Protein AF-A0A6A0HDA2-F1 (afdb_monomer)

Mean predicted align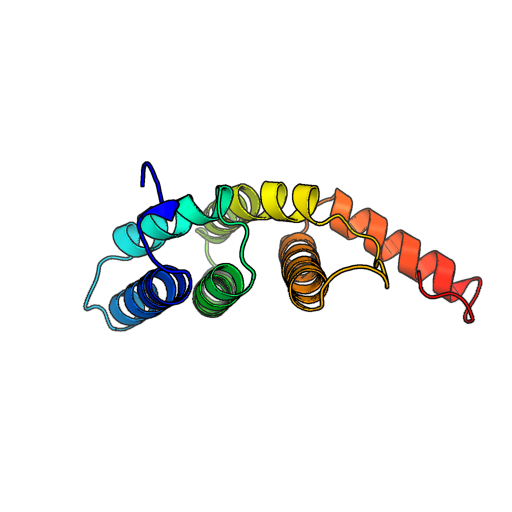ed error: 4.28 Å

Structure (mmCIF, N/CA/C/O backbone):
data_AF-A0A6A0HDA2-F1
#
_entry.id   AF-A0A6A0HDA2-F1
#
loop_
_atom_site.group_PDB
_atom_site.id
_atom_site.type_symbol
_atom_site.label_atom_id
_atom_site.label_alt_id
_atom_site.label_comp_id
_atom_site.label_asym_id
_atom_site.label_entity_id
_atom_site.label_seq_id
_atom_site.pdbx_PDB_ins_code
_atom_site.Cartn_x
_atom_site.Cartn_y
_atom_site.Cartn_z
_atom_site.occupancy
_atom_site.B_iso_or_equiv
_atom_site.auth_seq_id
_atom_site.auth_comp_id
_atom_site.auth_asym_id
_atom_site.auth_atom_id
_atom_site.pdbx_PDB_model_num
ATOM 1 N N . MET A 1 1 ? -15.324 8.078 3.791 1.00 52.31 1 MET A N 1
ATOM 2 C CA . MET A 1 1 ? -15.057 9.407 4.385 1.00 52.31 1 MET A CA 1
ATOM 3 C C . MET A 1 1 ? -15.063 10.420 3.255 1.00 52.31 1 MET A C 1
ATOM 5 O O . MET A 1 1 ? -14.151 10.387 2.439 1.00 52.31 1 MET A O 1
ATOM 9 N N . ASP A 1 2 ? -16.089 11.266 3.175 1.00 51.81 2 ASP A N 1
ATOM 10 C CA . ASP A 1 2 ? -16.144 12.335 2.174 1.00 51.81 2 ASP A CA 1
ATOM 11 C C . ASP A 1 2 ? -15.241 13.488 2.631 1.00 51.81 2 ASP A C 1
ATOM 13 O O . ASP A 1 2 ? -15.562 14.199 3.580 1.00 51.81 2 ASP A O 1
ATOM 17 N N . ASN A 1 3 ? -14.106 13.642 1.943 1.00 57.06 3 ASN A N 1
ATOM 18 C CA . ASN A 1 3 ? -13.069 14.670 2.104 1.00 57.06 3 ASN A CA 1
ATOM 19 C C . ASN A 1 3 ? -11.933 14.386 3.117 1.00 57.06 3 ASN A C 1
ATOM 21 O O . ASN A 1 3 ? -11.823 15.009 4.175 1.00 57.06 3 ASN A O 1
ATOM 25 N N . SER A 1 4 ? -11.010 13.492 2.745 1.00 59.09 4 SER A N 1
ATOM 26 C CA . SER A 1 4 ? -9.778 13.210 3.501 1.00 59.09 4 SER A CA 1
ATOM 27 C C . SER A 1 4 ? -8.779 14.380 3.530 1.00 59.09 4 SER A C 1
ATOM 29 O O . SER A 1 4 ? -7.895 14.397 4.385 1.00 59.09 4 SER A O 1
ATOM 31 N N . SER A 1 5 ? -8.918 15.399 2.669 1.00 62.47 5 SER A N 1
ATOM 32 C CA . SER A 1 5 ? -7.974 16.527 2.615 1.00 62.47 5 SER A CA 1
ATOM 33 C C . SER A 1 5 ? -8.098 17.505 3.791 1.00 62.47 5 SER A C 1
ATOM 35 O O . SER A 1 5 ? -7.294 18.427 3.900 1.00 62.47 5 SER A O 1
ATOM 37 N N . VAL A 1 6 ? -9.096 17.329 4.665 1.00 76.56 6 VAL A N 1
ATOM 38 C CA . VAL A 1 6 ? -9.249 18.106 5.910 1.00 76.56 6 VAL A CA 1
ATOM 39 C C . VAL A 1 6 ? -8.220 17.676 6.964 1.00 76.56 6 VAL A C 1
ATOM 41 O O . VAL A 1 6 ? -7.829 18.471 7.816 1.00 76.56 6 VAL A O 1
ATOM 44 N N . LEU A 1 7 ? -7.757 16.425 6.901 1.00 83.50 7 LEU A N 1
ATOM 45 C CA . LEU A 1 7 ? -6.780 15.870 7.832 1.00 83.50 7 LEU A CA 1
ATOM 46 C C . LEU A 1 7 ? -5.363 15.993 7.275 1.00 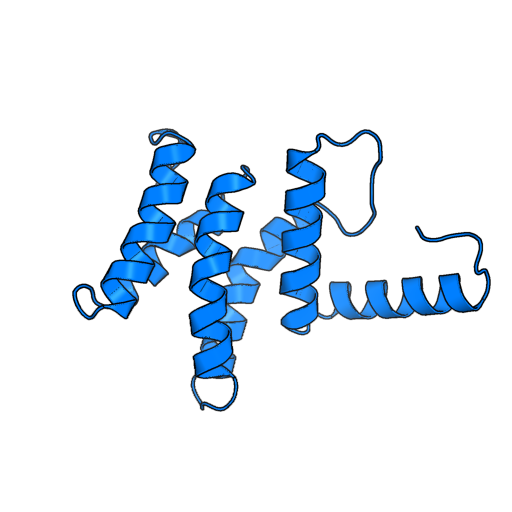83.50 7 LEU A C 1
ATOM 48 O O . LEU A 1 7 ? -5.129 15.782 6.084 1.00 83.50 7 LEU A O 1
ATOM 52 N N . SER A 1 8 ? -4.399 16.277 8.154 1.00 92.31 8 SER A N 1
ATOM 53 C CA . SER A 1 8 ? -2.981 16.280 7.781 1.00 92.31 8 SER A CA 1
ATOM 54 C C . SER A 1 8 ? -2.517 14.884 7.347 1.00 92.31 8 SER A C 1
ATOM 56 O O . SER A 1 8 ? -3.064 13.880 7.801 1.00 92.31 8 SER A O 1
ATOM 58 N N . LEU A 1 9 ? -1.472 14.812 6.514 1.00 92.25 9 LEU A N 1
ATOM 59 C CA . LEU A 1 9 ? -0.842 13.548 6.101 1.00 92.25 9 LEU A CA 1
ATOM 60 C C . LEU A 1 9 ? -0.510 12.654 7.305 1.00 92.25 9 LEU A C 1
ATOM 62 O O . LEU A 1 9 ? -0.819 11.466 7.293 1.00 92.25 9 LEU A O 1
ATOM 66 N N . VAL A 1 10 ? 0.069 13.235 8.362 1.00 94.00 10 VAL A N 1
ATOM 67 C CA . VAL A 1 10 ? 0.449 12.499 9.578 1.00 94.00 10 VAL A CA 1
ATOM 68 C C . VAL A 1 10 ? -0.785 11.965 10.297 1.00 94.00 10 VAL A C 1
ATOM 70 O O . VAL A 1 10 ? -0.810 10.801 10.679 1.00 94.00 10 VAL A O 1
ATOM 73 N N . SER A 1 11 ? -1.836 12.778 10.420 1.00 94.81 11 SER A N 1
ATOM 74 C CA . SER A 1 11 ? -3.085 12.357 11.063 1.00 94.81 11 SER A CA 1
ATOM 75 C C . SER A 1 11 ? -3.768 11.222 10.302 1.00 94.81 11 SER A C 1
ATOM 77 O O . SER A 1 11 ? -4.290 10.307 10.924 1.00 94.81 11 SER A O 1
ATOM 79 N N . ARG A 1 12 ? -3.752 11.243 8.963 1.00 95.00 12 ARG A N 1
ATOM 80 C CA . ARG A 1 12 ? -4.321 10.156 8.150 1.00 95.00 12 ARG A CA 1
ATOM 81 C C . ARG A 1 12 ? -3.548 8.849 8.304 1.00 95.00 12 ARG A C 1
ATOM 83 O O . ARG A 1 12 ? -4.168 7.793 8.398 1.00 95.00 12 ARG A O 1
ATOM 90 N N . ALA A 1 13 ? -2.219 8.931 8.360 1.00 95.62 13 ALA A N 1
ATOM 91 C CA . ALA A 1 13 ? -1.366 7.775 8.610 1.00 95.62 13 ALA A CA 1
ATOM 92 C C . ALA A 1 13 ? -1.602 7.190 10.011 1.00 95.62 13 ALA A C 1
ATOM 94 O O . ALA A 1 13 ? -1.851 5.997 10.122 1.00 95.62 13 ALA A O 1
ATOM 95 N N . GLN A 1 14 ? -1.618 8.033 11.050 1.00 95.75 14 GLN A N 1
ATOM 96 C CA . GLN A 1 14 ? -1.889 7.613 12.430 1.00 95.75 14 GLN A CA 1
ATOM 97 C C . GLN A 1 14 ? -3.278 6.995 12.585 1.00 95.75 14 GLN A C 1
ATOM 99 O O . GLN A 1 14 ? -3.411 5.942 13.185 1.00 95.75 14 GLN A O 1
ATOM 104 N N . LEU A 1 15 ? -4.315 7.593 11.988 1.00 95.56 15 LEU A N 1
ATOM 105 C CA . LEU A 1 15 ? -5.665 7.028 12.048 1.00 95.56 15 LEU A CA 1
ATOM 106 C C . LEU A 1 15 ? -5.745 5.641 11.403 1.00 95.56 15 LEU A C 1
ATOM 108 O O . LEU A 1 15 ? -6.439 4.769 11.923 1.00 95.56 15 LEU A O 1
ATOM 112 N N . ALA A 1 16 ? -5.062 5.429 10.274 1.00 94.62 16 ALA A N 1
ATOM 113 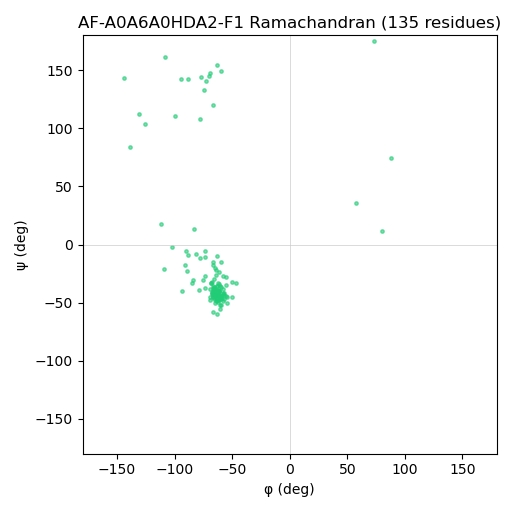C CA . ALA A 1 16 ? -4.998 4.110 9.656 1.00 94.62 16 ALA A CA 1
ATOM 114 C C . ALA A 1 16 ? -4.243 3.115 10.552 1.00 94.62 16 ALA A C 1
ATOM 116 O O . ALA A 1 16 ? -4.745 2.022 10.781 1.00 94.62 16 ALA A O 1
ATOM 117 N N . ASP A 1 17 ? -3.087 3.507 11.085 1.00 96.06 17 ASP A N 1
ATOM 118 C CA . ASP A 1 17 ? -2.238 2.669 11.938 1.00 96.06 17 ASP A CA 1
ATOM 119 C C . ASP A 1 17 ? -2.943 2.269 13.247 1.00 96.06 17 ASP A C 1
ATOM 121 O O . ASP A 1 17 ? -3.237 1.093 13.471 1.00 96.06 17 ASP A O 1
ATOM 125 N N . ASP A 1 18 ? -3.340 3.264 14.046 1.00 97.00 18 ASP A N 1
ATOM 126 C CA . ASP A 1 18 ? -3.936 3.075 15.369 1.00 97.00 18 ASP A CA 1
ATOM 127 C C . ASP A 1 18 ? -5.253 2.293 15.292 1.00 97.00 18 ASP A C 1
ATOM 129 O O . ASP A 1 18 ? -5.528 1.450 16.144 1.00 97.00 18 ASP A O 1
ATOM 133 N N . SER A 1 19 ? -6.091 2.540 14.276 1.00 97.56 19 SER A N 1
ATOM 134 C CA . SER A 1 19 ? -7.377 1.835 14.166 1.00 97.56 19 SER A CA 1
ATOM 135 C C . SER A 1 19 ? -7.201 0.336 13.909 1.00 97.56 19 SER A C 1
ATOM 137 O O . SER A 1 19 ? -7.947 -0.470 14.471 1.00 97.56 19 SER A O 1
ATOM 139 N N . PHE A 1 20 ? -6.208 -0.065 13.108 1.00 97.44 20 PHE A N 1
ATOM 140 C CA . PHE A 1 20 ? -5.905 -1.481 12.902 1.00 97.44 20 PHE A CA 1
ATOM 141 C C . PHE A 1 20 ? -5.230 -2.116 14.117 1.00 97.44 20 PHE A C 1
ATOM 143 O O . PHE A 1 20 ? -5.532 -3.271 14.428 1.00 97.44 20 PHE A O 1
ATOM 150 N N . ASP A 1 21 ? -4.356 -1.389 14.810 1.00 97.00 21 ASP A N 1
ATOM 151 C CA . ASP A 1 21 ? -3.708 -1.885 16.024 1.00 97.00 21 ASP A CA 1
ATOM 152 C C . ASP A 1 21 ? -4.704 -2.062 17.177 1.00 97.00 21 ASP A C 1
ATOM 154 O O . ASP A 1 21 ? -4.693 -3.102 17.841 1.00 97.00 21 ASP A O 1
ATOM 158 N N . LEU A 1 22 ? -5.637 -1.122 17.364 1.00 98.06 22 LEU A N 1
ATOM 159 C CA . LEU A 1 22 ? -6.735 -1.257 18.326 1.00 98.06 22 LEU A CA 1
ATOM 160 C C . LEU A 1 22 ? -7.635 -2.449 17.988 1.00 98.06 22 LEU A C 1
ATOM 162 O O . LEU A 1 22 ? -8.002 -3.214 18.882 1.00 98.06 22 LEU A O 1
ATOM 166 N N . ALA A 1 23 ? -7.941 -2.663 16.705 1.00 97.81 23 ALA A N 1
ATOM 167 C CA . ALA A 1 23 ? -8.718 -3.829 16.299 1.00 97.81 23 ALA A CA 1
ATOM 168 C C . ALA A 1 23 ? -7.969 -5.144 16.539 1.00 97.81 23 ALA A C 1
ATOM 170 O O . ALA A 1 23 ? -8.550 -6.119 17.015 1.00 97.81 23 ALA A O 1
ATOM 171 N N . ARG A 1 24 ? -6.651 -5.166 16.301 1.00 95.88 24 ARG A N 1
ATOM 172 C CA . ARG A 1 24 ? -5.800 -6.319 16.626 1.00 95.88 24 ARG A CA 1
ATOM 173 C C . ARG A 1 24 ? -5.759 -6.593 18.133 1.00 95.88 24 ARG A C 1
ATOM 175 O O . ARG A 1 24 ? -5.703 -7.755 18.530 1.00 95.88 24 ARG A O 1
ATOM 182 N N . ALA A 1 25 ? -5.795 -5.549 18.959 1.00 97.12 25 ALA A N 1
ATOM 183 C CA . ALA A 1 25 ? -5.852 -5.661 20.415 1.00 97.12 25 ALA A CA 1
ATOM 184 C C . ALA A 1 25 ? -7.230 -6.109 20.947 1.00 97.12 25 ALA A C 1
ATOM 186 O O . ALA A 1 25 ? -7.334 -6.463 22.119 1.00 97.12 25 ALA A O 1
ATOM 187 N N . GLY A 1 26 ? -8.269 -6.134 20.104 1.00 97.06 26 GLY A N 1
ATOM 188 C CA . GLY A 1 26 ? -9.644 -6.440 2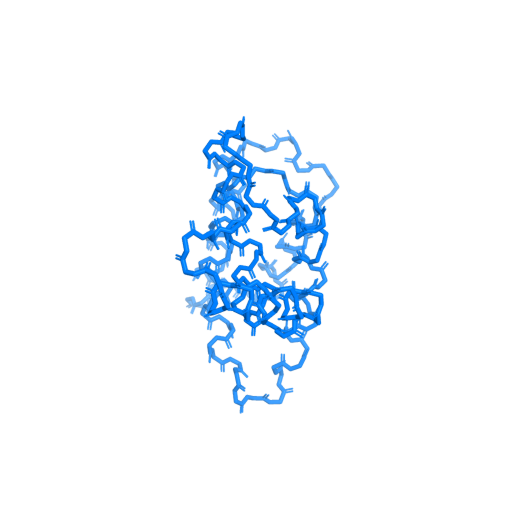0.510 1.00 97.06 26 GLY 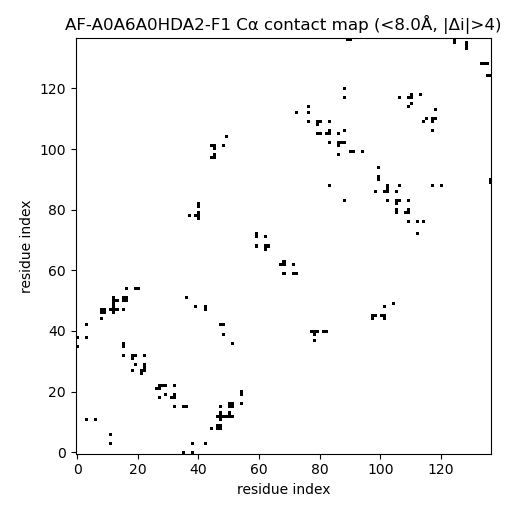A CA 1
ATOM 189 C C . GLY A 1 26 ? -10.383 -5.259 21.147 1.00 97.06 26 GLY A C 1
ATOM 190 O O . GLY A 1 26 ? -1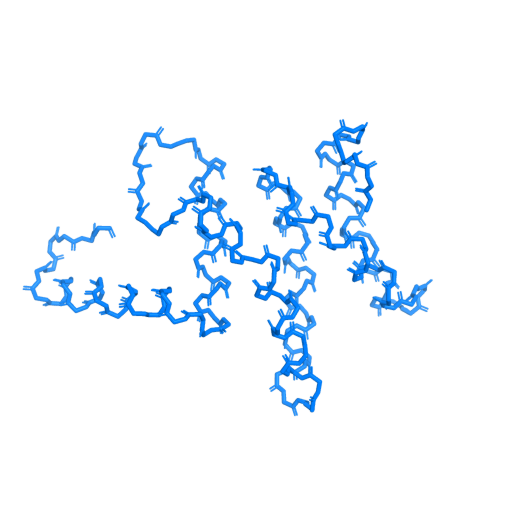1.459 -5.447 21.705 1.00 97.06 26 GLY A O 1
ATOM 191 N N . GLU A 1 27 ? -9.819 -4.053 21.053 1.00 98.31 27 GLU A N 1
ATOM 192 C CA . GLU A 1 27 ? -10.400 -2.805 21.570 1.00 98.31 27 GLU A CA 1
ATOM 193 C C . GLU A 1 27 ? -11.316 -2.119 20.540 1.00 98.31 27 GLU A C 1
ATOM 195 O O . GLU A 1 27 ? -12.003 -1.144 20.850 1.00 98.31 27 GLU A O 1
ATOM 200 N N . LEU A 1 28 ? -11.318 -2.612 19.297 1.00 97.56 28 LEU A N 1
ATOM 201 C CA . LEU A 1 28 ? -12.128 -2.109 18.195 1.00 97.56 28 LEU A CA 1
ATOM 202 C C . LEU A 1 28 ? -12.595 -3.268 17.305 1.00 97.56 28 LEU A C 1
ATOM 204 O O . LEU A 1 28 ? -11.843 -4.210 17.058 1.00 97.56 28 LEU A O 1
ATOM 208 N N . ASP A 1 29 ? -13.815 -3.193 16.782 1.00 97.88 29 ASP A N 1
ATOM 209 C CA . ASP A 1 29 ? -14.275 -4.158 15.784 1.00 97.88 29 ASP A CA 1
ATOM 210 C C . ASP A 1 29 ? -13.593 -3.898 14.431 1.00 97.88 29 ASP A C 1
ATOM 212 O O . ASP A 1 29 ? -13.378 -2.753 14.031 1.00 97.88 29 ASP A O 1
ATOM 216 N N . TYR A 1 30 ? -13.229 -4.967 13.711 1.00 95.75 30 TYR A N 1
ATOM 217 C CA . TYR A 1 30 ? -12.474 -4.875 12.450 1.00 95.75 30 TYR A CA 1
ATOM 218 C C . TYR A 1 30 ? -13.247 -4.219 11.297 1.00 95.75 30 TYR A C 1
ATOM 220 O O . TYR A 1 30 ? -12.627 -3.786 10.325 1.00 95.75 30 TYR A O 1
ATOM 228 N N . ASP A 1 31 ? -14.572 -4.124 11.378 1.00 96.31 31 ASP A N 1
ATOM 229 C CA . ASP A 1 31 ? -15.381 -3.395 10.400 1.00 96.31 31 ASP A CA 1
ATOM 230 C C . ASP A 1 31 ? -15.023 -1.900 10.363 1.00 96.31 31 ASP A C 1
ATOM 232 O O . ASP A 1 31 ? -14.998 -1.311 9.283 1.00 96.31 31 ASP A O 1
ATOM 236 N N . ILE A 1 32 ? -14.637 -1.313 11.499 1.00 97.12 32 ILE A N 1
ATOM 237 C CA . ILE A 1 32 ? -14.252 0.097 11.612 1.00 97.12 32 ILE A CA 1
ATOM 238 C C . ILE A 1 32 ? -12.949 0.420 10.852 1.00 97.12 32 ILE A C 1
ATOM 240 O O . ILE A 1 32 ? -12.999 1.267 9.956 1.00 97.12 32 ILE A O 1
ATOM 244 N N . PRO A 1 33 ? -11.781 -0.205 11.117 1.00 96.69 33 PRO A N 1
ATOM 245 C CA . PRO A 1 33 ? -10.559 0.086 10.365 1.00 96.69 33 PRO A CA 1
ATOM 246 C C . PRO A 1 33 ? -10.652 -0.342 8.892 1.00 96.69 33 PRO A C 1
ATOM 248 O O . PRO A 1 33 ? -10.066 0.307 8.021 1.00 96.69 33 PRO A O 1
ATOM 251 N N . LEU A 1 34 ? -11.435 -1.378 8.564 1.00 95.69 34 LEU A N 1
ATOM 252 C CA . LEU A 1 34 ? -11.728 -1.725 7.168 1.00 95.69 34 LEU A CA 1
ATOM 253 C C . LEU A 1 34 ? -12.555 -0.626 6.482 1.00 95.69 34 LEU A C 1
ATOM 255 O O . LEU A 1 34 ? -12.242 -0.225 5.364 1.00 95.69 34 LEU A O 1
ATOM 259 N N . GLN A 1 35 ? -13.552 -0.057 7.160 1.00 95.25 35 GLN A N 1
ATOM 260 C CA . GLN A 1 35 ? -14.302 1.081 6.636 1.00 95.25 35 GLN A CA 1
ATOM 261 C C . GLN A 1 35 ? -13.429 2.336 6.513 1.00 95.25 35 GLN A C 1
ATOM 263 O O . GLN A 1 35 ? -13.551 3.062 5.526 1.00 95.25 35 GLN A O 1
ATOM 268 N N . ILE A 1 36 ? -12.537 2.600 7.472 1.00 94.19 36 ILE A N 1
ATOM 269 C CA . ILE A 1 36 ? -11.582 3.711 7.391 1.00 94.19 36 ILE A CA 1
ATOM 270 C C . ILE A 1 36 ? -10.686 3.513 6.168 1.00 94.19 36 ILE A C 1
ATOM 272 O O . ILE A 1 36 ? -10.683 4.367 5.289 1.00 94.19 36 ILE A O 1
ATOM 276 N N . SER A 1 37 ? -10.004 2.373 6.044 1.00 95.25 37 SER A N 1
ATOM 277 C CA . SER A 1 37 ? -9.056 2.117 4.947 1.00 95.25 37 SER A CA 1
ATOM 278 C C . SER A 1 37 ? -9.661 2.184 3.539 1.00 95.25 37 SER A C 1
ATOM 280 O O . SER A 1 37 ? -8.914 2.390 2.587 1.00 95.25 37 SER A O 1
ATOM 282 N N . SER A 1 38 ? -10.989 2.151 3.383 1.00 93.00 38 SER A N 1
ATOM 283 C CA . SER A 1 38 ? -11.641 2.438 2.095 1.00 93.00 38 SER A CA 1
ATOM 284 C C . SER A 1 38 ? -11.270 3.806 1.498 1.00 93.00 38 SER A C 1
ATOM 286 O O . SER A 1 38 ? -11.247 3.944 0.278 1.00 93.00 38 SER A O 1
ATOM 288 N N . TYR A 1 39 ? -10.915 4.815 2.314 1.00 92.69 39 TYR A N 1
ATOM 289 C CA . TYR A 1 39 ? -10.506 6.130 1.790 1.00 92.69 39 TYR A CA 1
ATOM 290 C C . TYR A 1 39 ? -9.209 6.066 0.970 1.00 92.69 39 TYR A C 1
ATOM 292 O O . TYR A 1 39 ? -8.952 6.979 0.182 1.00 92.69 39 TYR A O 1
ATOM 300 N N . LEU A 1 40 ? -8.396 5.017 1.154 1.00 95.12 40 LEU A N 1
ATOM 301 C CA . LEU A 1 40 ? -7.109 4.864 0.479 1.00 95.12 40 LEU A CA 1
ATOM 302 C C . LEU A 1 40 ? -7.253 4.874 -1.042 1.00 95.12 40 LEU A C 1
ATOM 304 O O . LEU A 1 40 ? -6.352 5.357 -1.714 1.00 95.12 40 LEU A O 1
ATOM 308 N N . GLU A 1 41 ? -8.404 4.466 -1.586 1.00 93.31 41 GLU A N 1
ATOM 309 C CA . GLU A 1 41 ? -8.708 4.577 -3.019 1.00 93.31 41 GLU A CA 1
ATOM 310 C C . GLU A 1 41 ? -8.453 5.996 -3.578 1.00 93.31 41 GLU A C 1
ATOM 312 O O . GLU A 1 41 ? -8.026 6.155 -4.723 1.00 93.31 41 GLU A O 1
ATOM 317 N N . ALA A 1 42 ? -8.645 7.031 -2.753 1.00 91.56 42 ALA A N 1
ATOM 318 C CA . ALA A 1 42 ? -8.396 8.429 -3.096 1.00 91.56 42 ALA A CA 1
ATOM 319 C C . ALA A 1 42 ? -7.081 9.001 -2.519 1.00 91.56 42 ALA A C 1
ATOM 321 O O . ALA A 1 42 ? -6.764 10.166 -2.771 1.00 91.56 42 ALA A O 1
ATOM 322 N N . GLU A 1 43 ? -6.311 8.234 -1.741 1.00 94.44 43 GLU A N 1
ATOM 323 C CA . GLU A 1 43 ? -5.070 8.698 -1.114 1.00 94.44 43 GLU A CA 1
ATOM 324 C C . GLU A 1 43 ? -3.929 8.805 -2.131 1.00 94.44 43 GLU A C 1
ATOM 326 O O . GLU A 1 43 ? -3.651 7.891 -2.913 1.00 94.44 43 GLU A O 1
ATOM 331 N N . LYS A 1 44 ? -3.225 9.937 -2.097 1.00 92.69 44 LYS A N 1
ATOM 332 C CA . LYS A 1 44 ? -2.155 10.262 -3.047 1.00 92.69 44 LYS A CA 1
ATOM 333 C C . LYS A 1 44 ? -0.769 10.215 -2.424 1.00 92.69 44 LYS A C 1
ATOM 335 O O . LYS A 1 44 ? 0.204 10.023 -3.158 1.00 92.69 44 LYS A O 1
ATOM 340 N N . GLU A 1 45 ? -0.689 10.329 -1.104 1.00 95.56 45 GLU A N 1
ATOM 341 C CA . GLU A 1 45 ? 0.559 10.412 -0.360 1.00 95.56 45 GLU A CA 1
ATOM 342 C C . GLU A 1 45 ? 1.094 9.031 0.018 1.00 95.56 45 GLU A C 1
ATOM 344 O O . GLU A 1 45 ? 0.350 8.124 0.381 1.00 95.56 45 GLU A O 1
ATOM 349 N N . PHE A 1 46 ? 2.415 8.874 -0.024 1.00 96.62 46 PHE A N 1
ATOM 350 C CA . PHE A 1 46 ? 3.083 7.611 0.297 1.00 96.62 46 PHE A CA 1
ATOM 351 C C . PHE A 1 46 ? 2.891 7.178 1.760 1.00 96.62 46 PHE A C 1
ATOM 353 O O . PHE A 1 46 ? 2.674 6.000 2.037 1.00 96.62 46 PHE A O 1
ATOM 360 N N . VAL A 1 47 ? 2.974 8.118 2.706 1.00 96.75 47 VAL A N 1
ATOM 361 C CA . VAL A 1 47 ? 3.035 7.799 4.143 1.00 96.75 47 VAL A CA 1
ATOM 362 C C . VAL A 1 47 ? 1.760 7.107 4.653 1.00 96.75 47 VAL A C 1
ATOM 364 O O . VAL A 1 47 ? 1.896 6.069 5.302 1.00 96.75 47 VAL A O 1
ATOM 367 N N . PRO A 1 48 ? 0.532 7.578 4.347 1.00 96.38 48 PRO A N 1
ATOM 368 C CA . PRO A 1 48 ? -0.679 6.886 4.789 1.00 96.38 48 PRO A CA 1
ATOM 369 C C . PRO A 1 48 ? -0.857 5.514 4.124 1.00 96.38 48 PRO A C 1
ATOM 371 O O . PRO A 1 48 ? -1.271 4.569 4.792 1.00 96.38 48 PRO A O 1
ATOM 374 N N . TRP A 1 49 ? -0.465 5.371 2.851 1.00 97.62 49 TRP A N 1
ATOM 375 C CA . TRP A 1 49 ? -0.415 4.068 2.179 1.00 97.62 49 TRP A CA 1
ATOM 376 C C . TRP A 1 49 ? 0.523 3.094 2.891 1.00 97.62 49 TRP A C 1
ATOM 378 O O . TRP A 1 49 ? 0.138 1.959 3.162 1.00 97.62 49 TRP A O 1
ATOM 388 N N . SER A 1 50 ? 1.732 3.541 3.236 1.00 97.12 50 SER A N 1
ATOM 389 C CA . SER A 1 50 ? 2.707 2.718 3.953 1.00 97.12 50 SER A CA 1
ATOM 390 C C . SER A 1 50 ? 2.176 2.249 5.312 1.00 97.12 50 SER A C 1
ATOM 392 O O . SER A 1 50 ? 2.331 1.073 5.633 1.00 97.12 50 SER A O 1
ATOM 394 N N . ALA A 1 51 ? 1.547 3.138 6.089 1.00 96.12 51 ALA A N 1
ATOM 395 C CA . ALA A 1 51 ? 1.004 2.826 7.416 1.00 96.12 51 ALA A CA 1
ATOM 396 C C . ALA A 1 51 ? -0.212 1.882 7.364 1.00 96.12 51 ALA A C 1
ATOM 398 O O . ALA A 1 51 ? -0.370 0.982 8.189 1.00 96.12 51 ALA A O 1
ATOM 399 N N . ALA A 1 52 ? -1.082 2.049 6.367 1.00 96.06 52 ALA A N 1
ATOM 400 C CA . ALA A 1 52 ? -2.208 1.143 6.193 1.00 96.06 52 ALA A CA 1
ATOM 401 C C . ALA A 1 52 ? -1.750 -0.249 5.736 1.00 96.06 52 ALA A C 1
ATOM 403 O O . ALA A 1 52 ? -2.195 -1.263 6.274 1.00 96.06 52 ALA A O 1
ATOM 404 N N . LEU A 1 53 ? -0.844 -0.314 4.755 1.00 96.75 53 LEU A N 1
ATOM 405 C CA . LEU A 1 53 ? -0.388 -1.582 4.190 1.00 96.75 53 LEU A CA 1
ATOM 406 C C . LEU A 1 53 ? 0.444 -2.401 5.185 1.00 96.75 53 LEU A C 1
ATOM 408 O O . LEU A 1 53 ? 0.310 -3.623 5.198 1.00 96.75 53 LEU A O 1
ATOM 412 N N . SER A 1 54 ? 1.229 -1.777 6.073 1.00 94.81 54 SER A N 1
ATOM 413 C CA . SER A 1 54 ? 1.916 -2.511 7.150 1.00 94.81 54 SER A CA 1
ATOM 414 C C . SER A 1 54 ? 0.937 -3.276 8.044 1.00 94.81 54 SER A C 1
ATOM 416 O O . SER A 1 54 ? 1.199 -4.421 8.409 1.00 94.81 54 SER A O 1
ATOM 418 N N . ASN A 1 55 ? -0.223 -2.689 8.338 1.00 93.81 55 ASN A N 1
ATOM 419 C CA . ASN A 1 55 ? -1.259 -3.337 9.135 1.00 93.81 55 ASN A CA 1
ATOM 420 C C . ASN A 1 55 ? -2.084 -4.356 8.351 1.00 93.81 55 ASN A C 1
ATOM 422 O O . ASN A 1 55 ? -2.390 -5.435 8.866 1.00 93.81 55 ASN A O 1
ATOM 426 N N . LEU A 1 56 ? -2.400 -4.060 7.092 1.00 95.50 56 LEU A N 1
ATOM 427 C CA . LEU A 1 56 ? -3.092 -4.994 6.207 1.00 95.50 56 LEU A CA 1
ATOM 428 C C . LEU A 1 56 ? -2.247 -6.243 5.916 1.00 95.50 56 LEU A C 1
ATOM 430 O O . LEU A 1 56 ? -2.820 -7.306 5.688 1.00 95.50 56 LEU A O 1
ATOM 434 N N . ALA A 1 57 ? -0.912 -6.163 5.992 1.00 95.62 57 ALA A N 1
ATOM 435 C CA . ALA A 1 57 ? -0.027 -7.323 5.836 1.00 95.62 57 ALA A CA 1
ATOM 436 C C . ALA A 1 57 ? -0.283 -8.395 6.902 1.00 95.62 57 ALA A C 1
ATOM 438 O O . ALA A 1 57 ? -0.234 -9.589 6.611 1.00 95.62 57 ALA A O 1
ATOM 439 N N . TYR A 1 58 ? -0.619 -7.980 8.127 1.00 94.38 58 TYR A N 1
ATOM 440 C CA . TYR A 1 58 ? -1.025 -8.909 9.178 1.00 94.38 58 TYR A CA 1
ATOM 441 C C . TYR A 1 58 ? -2.313 -9.648 8.795 1.00 94.38 58 TYR A C 1
ATOM 443 O O . TYR A 1 58 ? -2.375 -10.872 8.902 1.00 94.38 58 TYR A O 1
ATOM 451 N N . LEU A 1 59 ? -3.325 -8.922 8.309 1.00 94.00 59 LEU A N 1
ATOM 452 C CA . LEU A 1 59 ? -4.586 -9.529 7.882 1.00 94.00 59 LEU A CA 1
ATOM 453 C C . LEU A 1 59 ? -4.392 -10.471 6.695 1.00 94.00 59 LEU A C 1
ATOM 455 O O . LEU A 1 59 ? -4.929 -11.575 6.710 1.00 94.00 59 LEU A O 1
ATOM 459 N N . GLU A 1 60 ? -3.606 -10.067 5.698 1.00 94.75 60 GLU A N 1
ATOM 460 C CA . GLU A 1 60 ? -3.283 -10.902 4.539 1.00 94.75 60 GLU A CA 1
ATOM 461 C C . GLU A 1 60 ? -2.693 -12.244 4.993 1.00 94.75 60 GLU A C 1
ATOM 463 O O . GLU A 1 60 ? -3.245 -13.295 4.653 1.00 94.75 60 GLU A O 1
ATOM 468 N N . ASN A 1 61 ? -1.690 -12.202 5.878 1.00 94.38 61 ASN A N 1
ATOM 469 C CA . ASN A 1 61 ? -1.014 -13.386 6.405 1.00 94.38 61 ASN A CA 1
ATOM 470 C C . ASN A 1 61 ? -1.952 -14.301 7.211 1.00 94.38 61 ASN A C 1
ATOM 472 O O . ASN A 1 61 ? -1.931 -15.524 7.059 1.00 94.38 61 ASN A O 1
ATOM 476 N N . MET A 1 62 ? -2.801 -13.719 8.065 1.00 94.50 62 MET A N 1
ATOM 477 C CA . MET A 1 62 ? -3.750 -14.490 8.876 1.00 94.50 62 MET A CA 1
ATOM 478 C C . MET A 1 62 ? -4.825 -15.161 8.020 1.00 94.50 62 MET A C 1
ATOM 480 O O . MET A 1 62 ? -5.297 -16.252 8.351 1.00 94.50 62 MET A O 1
ATOM 484 N N . PHE A 1 63 ? -5.214 -14.536 6.908 1.00 95.44 63 PHE A N 1
ATOM 485 C CA . PHE A 1 63 ? -6.307 -15.025 6.084 1.00 95.44 63 PHE A CA 1
ATOM 486 C C . PHE A 1 63 ? -5.866 -15.984 4.979 1.00 95.44 63 PHE A C 1
ATOM 488 O O . PHE A 1 63 ? -6.740 -16.718 4.522 1.00 95.44 63 PHE A O 1
ATOM 495 N N . THR A 1 64 ? -4.582 -16.061 4.591 1.00 92.06 64 THR A N 1
ATOM 496 C CA . THR A 1 64 ? -4.083 -16.814 3.411 1.00 92.06 64 THR A CA 1
ATOM 497 C C . THR A 1 64 ? -4.628 -18.244 3.283 1.00 92.06 64 THR A C 1
ATOM 499 O O . THR A 1 64 ? -4.829 -18.745 2.180 1.00 92.06 64 THR A O 1
ATOM 502 N N . ARG A 1 65 ? -4.890 -18.937 4.401 1.00 93.06 65 ARG A N 1
ATOM 503 C CA . ARG A 1 65 ? -5.380 -20.336 4.420 1.00 93.06 65 ARG A CA 1
ATOM 504 C C . ARG A 1 65 ? -6.816 -20.486 4.918 1.00 93.06 65 ARG A C 1
ATOM 506 O O . ARG A 1 65 ? -7.237 -21.573 5.312 1.00 93.06 65 ARG A O 1
ATOM 513 N N . THR A 1 66 ? -7.570 -19.396 4.924 1.00 96.44 66 THR A N 1
ATOM 514 C CA . THR A 1 66 ? -8.947 -19.351 5.415 1.00 96.44 66 THR A CA 1
ATOM 515 C C . THR A 1 66 ? -9.931 -19.193 4.260 1.00 96.44 66 THR A C 1
ATOM 517 O O . THR A 1 66 ? -9.590 -18.723 3.176 1.00 96.44 66 THR A O 1
ATOM 520 N N . ARG A 1 67 ? -11.205 -19.523 4.503 1.00 95.31 67 ARG A N 1
ATOM 521 C CA . ARG A 1 67 ? -12.287 -19.287 3.527 1.00 95.31 67 ARG A CA 1
ATOM 522 C C . ARG A 1 67 ? -12.512 -17.797 3.239 1.00 95.31 67 ARG A C 1
ATOM 524 O O . ARG A 1 67 ? -13.058 -17.465 2.194 1.00 95.31 67 ARG A O 1
ATOM 531 N N . GLY A 1 68 ? -12.097 -16.918 4.154 1.00 95.12 68 GLY A N 1
ATOM 532 C CA . GLY A 1 68 ? -12.230 -15.469 4.017 1.00 95.12 68 GLY A CA 1
ATOM 533 C C . GLY A 1 68 ? -11.193 -14.833 3.090 1.00 95.12 68 GLY A C 1
ATOM 534 O O . GLY A 1 68 ? -11.370 -13.679 2.710 1.00 95.12 68 GLY A O 1
ATOM 535 N N . TYR A 1 69 ? -10.143 -15.564 2.693 1.00 96.00 69 TYR A N 1
ATOM 536 C CA . TYR A 1 69 ? -9.037 -15.000 1.916 1.00 96.00 69 TYR A CA 1
ATOM 537 C C . TYR A 1 69 ? -9.489 -14.326 0.624 1.00 96.00 69 TYR A C 1
ATOM 539 O O . TYR A 1 69 ? -9.068 -13.218 0.322 1.00 96.00 69 TYR A O 1
ATOM 547 N N . VAL A 1 70 ? -10.390 -14.970 -0.122 1.00 96.69 70 VAL A N 1
ATOM 548 C CA . VAL A 1 70 ? -10.866 -14.443 -1.409 1.00 96.69 70 VAL A CA 1
ATOM 549 C C . VAL A 1 70 ? -11.572 -13.098 -1.225 1.00 96.69 70 VAL A C 1
ATOM 551 O O . VAL A 1 70 ? -11.362 -12.185 -2.019 1.00 96.69 70 VAL A O 1
ATOM 554 N N . ALA A 1 71 ? -12.369 -12.949 -0.163 1.00 96.62 71 ALA A N 1
ATOM 555 C CA . ALA A 1 71 ? -13.039 -11.688 0.142 1.00 96.62 71 ALA A CA 1
ATOM 556 C C . ALA A 1 71 ? -12.029 -10.592 0.514 1.00 96.62 71 ALA A C 1
ATOM 558 O O . ALA A 1 71 ? -12.108 -9.491 -0.029 1.00 96.62 71 ALA A O 1
ATOM 559 N N . LEU A 1 72 ? -11.047 -10.911 1.366 1.00 96.12 72 LEU A N 1
ATOM 560 C CA . LEU A 1 72 ? -9.982 -9.975 1.731 1.00 96.12 72 LEU A CA 1
ATOM 561 C C . LEU A 1 72 ? -9.156 -9.560 0.506 1.00 96.12 72 LEU A C 1
ATOM 563 O O . LEU A 1 72 ? -8.929 -8.374 0.291 1.00 96.12 72 LEU A O 1
ATOM 567 N N . ARG A 1 73 ? -8.758 -10.517 -0.334 1.00 97.44 73 ARG A N 1
ATOM 568 C CA . ARG A 1 73 ? -8.017 -10.261 -1.573 1.00 97.44 73 ARG A CA 1
ATOM 569 C C . ARG A 1 73 ? -8.793 -9.339 -2.510 1.00 97.44 73 ARG A C 1
ATOM 571 O O . ARG A 1 73 ? -8.215 -8.398 -3.042 1.00 97.44 73 ARG A O 1
ATOM 578 N N . ASN A 1 74 ? -10.089 -9.583 -2.706 1.00 97.38 74 ASN A N 1
ATOM 579 C CA . ASN A 1 74 ? -10.923 -8.735 -3.558 1.00 97.38 74 ASN A CA 1
ATOM 580 C C . ASN A 1 74 ? -11.046 -7.310 -3.002 1.00 97.38 74 ASN A C 1
ATOM 582 O O . ASN A 1 74 ? -10.974 -6.356 -3.771 1.00 97.38 74 ASN A O 1
ATOM 586 N N . TYR A 1 75 ? -11.180 -7.167 -1.681 1.00 96.88 75 TYR A N 1
ATOM 587 C CA . TYR A 1 75 ? -11.163 -5.865 -1.018 1.00 96.88 75 TYR A CA 1
ATOM 588 C C . TYR A 1 75 ? -9.835 -5.126 -1.252 1.00 96.88 75 TYR A C 1
ATOM 590 O O . TYR A 1 75 ? -9.835 -3.995 -1.735 1.00 96.88 75 TYR A O 1
ATOM 598 N N . LEU A 1 76 ? -8.706 -5.791 -0.984 1.00 97.50 76 LEU A N 1
ATOM 599 C CA . LEU A 1 76 ? -7.369 -5.222 -1.161 1.00 97.50 76 LEU A CA 1
ATOM 600 C C . LEU A 1 76 ? -7.110 -4.811 -2.616 1.00 97.50 76 LEU A C 1
ATOM 602 O O . LEU A 1 76 ? -6.623 -3.712 -2.866 1.00 97.50 76 LEU A O 1
ATOM 606 N N . LEU A 1 77 ? -7.471 -5.654 -3.587 1.00 98.06 77 LEU A N 1
ATOM 607 C CA . LEU A 1 77 ? -7.350 -5.309 -5.006 1.00 98.06 77 LEU A CA 1
ATOM 608 C C . LEU A 1 77 ? -8.229 -4.112 -5.387 1.00 98.06 77 LEU A C 1
ATOM 610 O O . LEU A 1 77 ? -7.798 -3.297 -6.199 1.00 98.06 77 LEU A O 1
ATOM 614 N N . GLY A 1 78 ? -9.416 -3.976 -4.787 1.00 97.38 78 GLY A N 1
ATOM 615 C CA . GLY A 1 78 ? -10.304 -2.833 -5.006 1.00 97.38 78 GLY A CA 1
ATOM 616 C C . GLY A 1 78 ? -9.637 -1.492 -4.694 1.00 97.38 78 GLY A C 1
ATOM 617 O O . GLY A 1 78 ? -9.755 -0.562 -5.485 1.00 97.38 78 GLY A O 1
ATOM 618 N N . ILE A 1 79 ? -8.871 -1.414 -3.602 1.00 97.19 79 ILE A N 1
ATOM 619 C CA . ILE A 1 79 ? -8.150 -0.187 -3.222 1.00 97.19 79 ILE A CA 1
ATOM 620 C C . ILE A 1 79 ? -6.785 -0.050 -3.921 1.00 97.19 79 ILE A C 1
ATOM 622 O O . ILE A 1 79 ? -6.362 1.060 -4.236 1.00 97.19 79 ILE A O 1
ATOM 626 N N . LEU A 1 80 ? -6.087 -1.158 -4.197 1.00 98.00 80 LEU A N 1
ATOM 627 C CA . LEU A 1 80 ? -4.718 -1.140 -4.731 1.00 98.00 80 LEU A CA 1
ATOM 628 C C . LEU A 1 80 ? -4.637 -0.973 -6.251 1.00 98.00 80 LEU A C 1
ATOM 630 O O . LEU A 1 80 ? -3.661 -0.406 -6.737 1.00 98.00 80 LEU A O 1
ATOM 634 N N . ILE A 1 81 ? -5.620 -1.451 -7.021 1.00 98.19 81 ILE A N 1
ATOM 635 C CA . ILE A 1 81 ? -5.602 -1.311 -8.487 1.00 98.19 81 ILE A CA 1
ATOM 636 C C . ILE A 1 81 ? -5.627 0.168 -8.918 1.00 98.19 81 ILE A C 1
ATOM 638 O O . ILE A 1 81 ? -4.824 0.537 -9.778 1.00 98.19 81 ILE A O 1
ATOM 642 N N . PRO A 1 82 ? -6.468 1.047 -8.334 1.00 97.75 82 PRO A N 1
ATOM 643 C CA . PRO A 1 82 ? -6.416 2.481 -8.616 1.00 97.75 82 PRO A CA 1
ATOM 644 C C . PRO A 1 82 ? -5.040 3.094 -8.334 1.00 97.75 82 PRO A C 1
ATOM 646 O O . PRO A 1 82 ? -4.526 3.836 -9.170 1.00 97.75 82 PRO A O 1
ATOM 649 N N . LEU A 1 83 ? -4.408 2.729 -7.211 1.00 97.75 83 LEU A N 1
ATOM 650 C CA . LEU A 1 83 ? -3.051 3.168 -6.883 1.00 97.75 83 LEU A CA 1
ATOM 651 C C . LEU A 1 83 ? -2.028 2.682 -7.916 1.00 97.75 83 LEU A C 1
ATOM 653 O O . LEU A 1 83 ? -1.214 3.470 -8.384 1.00 97.75 83 LEU A O 1
ATOM 657 N N . TYR A 1 84 ? -2.073 1.399 -8.277 1.00 98.44 84 TYR A N 1
ATOM 658 C CA . TYR A 1 84 ? -1.182 0.795 -9.268 1.00 98.44 84 TYR A CA 1
ATOM 659 C C . TYR A 1 84 ? -1.287 1.492 -10.629 1.00 98.44 84 TYR A C 1
ATOM 661 O O . TYR A 1 84 ? -0.274 1.800 -11.254 1.00 98.44 84 TYR A O 1
ATOM 669 N N . ASN A 1 85 ? -2.507 1.805 -11.063 1.00 97.56 85 ASN A N 1
ATOM 670 C CA . ASN A 1 85 ? -2.738 2.526 -12.311 1.00 97.56 85 ASN A CA 1
ATOM 671 C C . ASN A 1 85 ? -2.259 3.991 -12.244 1.00 97.56 85 ASN A C 1
ATOM 673 O O . ASN A 1 85 ? -1.807 4.515 -13.257 1.00 97.56 85 ASN A O 1
ATOM 677 N N . ASP A 1 86 ? -2.344 4.639 -11.075 1.00 96.44 86 ASP A N 1
ATOM 678 C CA . ASP A 1 86 ? -1.873 6.017 -10.833 1.00 96.44 86 ASP A CA 1
ATOM 679 C C . ASP A 1 86 ? -0.342 6.122 -10.904 1.00 96.44 86 ASP A C 1
ATOM 681 O O . ASP A 1 86 ? 0.186 7.055 -11.503 1.00 96.44 86 ASP A O 1
ATOM 685 N N . VAL A 1 87 ? 0.375 5.159 -10.314 1.00 97.25 87 VAL A N 1
ATOM 686 C CA . VAL A 1 87 ? 1.849 5.177 -10.243 1.00 97.25 87 VAL A CA 1
ATOM 687 C C . VAL A 1 87 ? 2.538 4.506 -11.429 1.00 97.25 87 VAL A C 1
ATOM 689 O O . VAL A 1 87 ? 3.697 4.816 -11.711 1.00 97.25 87 VAL A O 1
ATOM 692 N N . GLY A 1 88 ? 1.848 3.601 -12.124 1.00 97.31 88 GLY A N 1
ATOM 693 C CA . GLY A 1 88 ? 2.412 2.800 -13.207 1.00 97.31 88 GLY A CA 1
ATOM 694 C C . GLY A 1 88 ? 3.360 1.695 -12.725 1.00 97.31 88 GLY A C 1
ATOM 695 O O . GLY A 1 88 ? 3.662 1.576 -11.542 1.00 97.31 88 GLY A O 1
ATOM 696 N N . PHE A 1 89 ? 3.819 0.864 -13.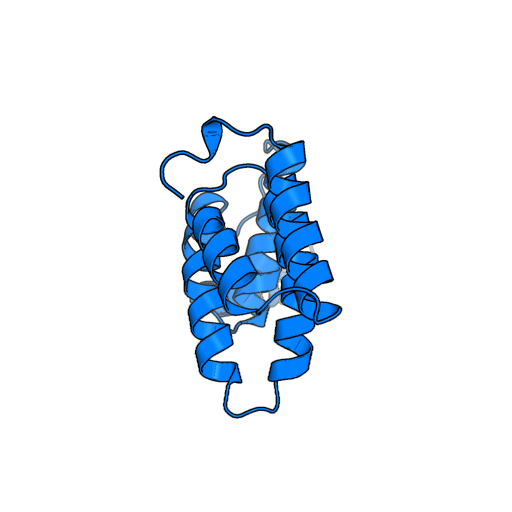664 1.00 97.06 89 PHE A N 1
ATOM 697 C CA . PHE A 1 89 ? 4.707 -0.273 -13.382 1.00 97.06 89 PHE A CA 1
ATOM 698 C C . PHE A 1 89 ? 6.193 0.069 -13.536 1.00 97.06 89 PHE A C 1
ATOM 700 O O . PHE A 1 89 ? 7.004 -0.385 -12.740 1.00 97.06 89 PHE A O 1
ATOM 707 N N . GLU A 1 90 ? 6.529 0.851 -14.561 1.00 94.62 90 GLU A N 1
ATOM 708 C CA . GLU A 1 90 ? 7.914 1.153 -14.929 1.00 94.62 90 GLU A CA 1
ATOM 709 C C . GLU A 1 90 ? 8.529 2.192 -13.990 1.00 94.62 90 GLU A C 1
ATOM 711 O O . GLU A 1 90 ? 7.861 3.150 -13.580 1.00 94.62 90 GLU A O 1
ATOM 716 N N . ASP A 1 91 ? 9.816 2.030 -13.701 1.00 90.44 91 ASP A N 1
ATOM 717 C CA . ASP A 1 91 ? 10.571 3.026 -12.958 1.00 90.44 91 ASP A CA 1
ATOM 718 C C . ASP A 1 91 ? 10.799 4.293 -13.791 1.00 90.44 91 ASP A C 1
ATOM 720 O O . ASP A 1 91 ? 11.008 4.267 -15.005 1.00 90.44 91 ASP A O 1
ATOM 724 N N . ASN A 1 92 ? 10.784 5.434 -13.103 1.00 92.31 92 ASN A N 1
ATOM 725 C CA . ASN A 1 92 ? 11.118 6.725 -13.681 1.00 92.31 92 ASN A CA 1
ATOM 726 C C . ASN A 1 92 ? 12.126 7.453 -12.768 1.00 92.31 92 ASN A C 1
ATOM 728 O O . ASN A 1 92 ? 11.771 7.841 -11.649 1.00 92.31 92 ASN A O 1
ATOM 732 N N . PRO A 1 93 ? 13.381 7.652 -13.216 1.00 91.00 93 PRO A N 1
ATOM 733 C CA . PRO A 1 93 ? 14.410 8.339 -12.435 1.00 91.00 93 PRO A CA 1
ATOM 734 C C . PRO A 1 93 ? 14.070 9.790 -12.080 1.00 91.00 93 PRO A C 1
ATOM 736 O O . PRO A 1 93 ? 14.595 10.304 -11.094 1.00 91.00 93 PRO A O 1
ATOM 739 N N . ASP A 1 94 ? 13.194 10.433 -12.856 1.00 95.81 94 ASP A N 1
ATOM 740 C CA . ASP A 1 94 ? 12.773 11.820 -12.632 1.00 95.81 94 ASP A CA 1
ATOM 741 C C . ASP A 1 94 ? 11.669 11.946 -11.566 1.00 95.81 94 ASP A C 1
ATOM 743 O O . ASP A 1 94 ? 11.311 13.052 -11.151 1.00 95.81 94 ASP A O 1
ATOM 747 N N . ASP A 1 95 ? 11.118 10.822 -11.101 1.00 96.31 95 ASP A N 1
ATOM 748 C CA . ASP A 1 95 ? 10.114 10.826 -10.048 1.00 96.31 95 ASP A CA 1
ATOM 749 C C . ASP A 1 95 ? 10.699 11.241 -8.699 1.00 96.31 95 ASP A C 1
ATOM 751 O O . ASP A 1 95 ? 11.822 10.903 -8.322 1.00 96.31 95 ASP A O 1
ATOM 755 N N . THR A 1 96 ? 9.869 11.899 -7.890 1.00 97.31 96 THR A N 1
ATOM 756 C CA . THR A 1 96 ? 10.199 12.108 -6.479 1.00 97.31 96 THR A CA 1
ATOM 757 C C . THR A 1 96 ? 10.392 10.769 -5.763 1.00 97.31 96 THR A C 1
ATOM 759 O O . THR A 1 96 ? 9.698 9.791 -6.047 1.00 97.31 96 THR A O 1
ATOM 762 N N . HIS A 1 97 ? 11.257 10.747 -4.747 1.00 95.88 97 HIS A N 1
ATOM 763 C CA . HIS A 1 97 ? 11.482 9.545 -3.939 1.00 95.88 97 HIS A CA 1
ATOM 764 C C . HIS A 1 97 ? 10.182 8.989 -3.320 1.00 95.88 97 HIS A C 1
ATOM 766 O O . HIS A 1 97 ? 9.989 7.780 -3.239 1.00 95.88 97 HIS A O 1
ATOM 772 N N . SER A 1 98 ? 9.252 9.875 -2.939 1.00 96.50 98 SER A N 1
ATOM 773 C CA . SER A 1 98 ? 7.923 9.497 -2.438 1.00 96.50 98 SER A CA 1
ATOM 774 C C . SER A 1 98 ? 7.121 8.711 -3.482 1.00 96.50 98 SER A C 1
ATOM 776 O O . SER A 1 98 ? 6.558 7.664 -3.170 1.00 96.50 98 SER A O 1
ATOM 778 N N . LEU A 1 99 ? 7.111 9.175 -4.737 1.00 97.44 99 LEU A N 1
ATOM 779 C CA . LEU A 1 99 ? 6.405 8.504 -5.828 1.00 97.44 99 LEU A CA 1
ATOM 780 C C . LEU A 1 99 ? 7.048 7.157 -6.185 1.00 97.44 99 LEU A C 1
ATOM 782 O O . LEU A 1 99 ? 6.322 6.179 -6.344 1.00 97.44 99 LEU A O 1
ATOM 786 N N . GLN A 1 100 ? 8.382 7.079 -6.220 1.00 97.44 100 GLN A N 1
ATOM 787 C CA . GLN A 1 100 ? 9.104 5.816 -6.425 1.00 97.44 100 GLN A CA 1
ATOM 788 C C . GLN A 1 100 ? 8.741 4.786 -5.346 1.00 97.44 100 GLN A C 1
ATOM 790 O O . GLN A 1 100 ? 8.344 3.667 -5.659 1.00 97.44 100 GLN A O 1
ATOM 795 N N . ASN A 1 101 ? 8.766 5.174 -4.069 1.00 97.19 101 ASN A N 1
ATOM 796 C CA . ASN A 1 101 ? 8.391 4.266 -2.983 1.00 97.19 101 ASN A CA 1
ATOM 797 C C . ASN A 1 101 ? 6.904 3.876 -3.036 1.00 97.19 101 ASN A C 1
ATOM 799 O O . ASN A 1 101 ? 6.550 2.730 -2.754 1.00 97.19 101 ASN A O 1
ATOM 803 N N . LYS A 1 102 ? 6.024 4.805 -3.434 1.00 97.44 102 LYS A N 1
ATOM 804 C CA . LYS A 1 102 ? 4.595 4.526 -3.639 1.00 97.44 102 LYS A CA 1
ATOM 805 C C . LYS A 1 102 ? 4.382 3.504 -4.761 1.00 97.44 102 LYS A C 1
ATOM 807 O O . LYS A 1 102 ? 3.560 2.603 -4.604 1.00 97.44 102 LYS A O 1
ATOM 812 N N . ARG A 1 103 ? 5.160 3.588 -5.847 1.00 98.00 103 ARG A N 1
ATOM 813 C CA . ARG A 1 103 ? 5.181 2.589 -6.924 1.00 98.00 103 ARG A CA 1
ATOM 814 C C . ARG A 1 103 ? 5.634 1.226 -6.432 1.00 98.00 103 ARG A C 1
ATOM 816 O O . ARG A 1 103 ? 4.929 0.249 -6.662 1.00 98.00 103 ARG A O 1
ATOM 823 N N . VAL A 1 104 ? 6.754 1.167 -5.711 1.00 97.12 104 VAL A N 1
ATOM 824 C CA . VAL A 1 104 ? 7.271 -0.087 -5.145 1.00 97.12 104 VAL A CA 1
ATOM 825 C C . VAL A 1 104 ? 6.206 -0.774 -4.288 1.00 97.12 104 VAL A C 1
ATOM 827 O O . VAL A 1 104 ? 5.970 -1.968 -4.460 1.00 97.12 104 VAL A O 1
ATOM 830 N N . LEU A 1 105 ? 5.505 -0.026 -3.425 1.00 97.75 105 LEU A N 1
ATOM 831 C CA . LEU A 1 105 ? 4.386 -0.565 -2.647 1.00 97.75 105 LEU A CA 1
ATOM 832 C C . LEU A 1 105 ? 3.268 -1.101 -3.546 1.00 97.75 105 LEU A C 1
ATOM 834 O O . LEU A 1 105 ? 2.856 -2.248 -3.384 1.00 97.75 105 LEU A O 1
ATOM 838 N N . ALA A 1 106 ? 2.784 -0.299 -4.495 1.00 98.19 106 ALA A N 1
ATOM 839 C CA . ALA A 1 106 ? 1.666 -0.681 -5.352 1.00 98.19 106 ALA A CA 1
ATOM 840 C C . ALA A 1 106 ? 1.973 -1.935 -6.186 1.00 98.19 106 ALA A C 1
ATOM 842 O O . ALA A 1 106 ? 1.157 -2.857 -6.243 1.00 98.19 106 ALA A O 1
ATOM 843 N N . VAL A 1 107 ? 3.157 -1.992 -6.802 1.00 98.31 107 VAL A N 1
ATOM 844 C CA . VAL A 1 107 ? 3.614 -3.133 -7.606 1.00 98.31 107 VAL A CA 1
ATOM 845 C C . VAL A 1 107 ? 3.780 -4.369 -6.726 1.00 98.31 107 VAL A C 1
ATOM 847 O O . VAL A 1 107 ? 3.204 -5.409 -7.037 1.00 98.31 107 VAL A O 1
ATOM 850 N N . ALA A 1 108 ? 4.486 -4.264 -5.594 1.00 98.00 108 ALA A N 1
ATOM 851 C CA . ALA A 1 108 ? 4.708 -5.403 -4.703 1.00 98.00 108 ALA A CA 1
ATOM 852 C C . ALA A 1 108 ? 3.386 -6.022 -4.228 1.00 98.00 108 ALA A C 1
ATOM 854 O O . ALA A 1 108 ? 3.196 -7.236 -4.319 1.00 98.00 108 ALA A O 1
ATOM 855 N N . TRP A 1 109 ? 2.447 -5.187 -3.782 1.00 98.38 109 TRP A N 1
ATOM 856 C CA . TRP A 1 109 ? 1.157 -5.645 -3.280 1.00 98.38 109 TRP A CA 1
ATOM 857 C C . TRP A 1 109 ? 0.256 -6.225 -4.367 1.00 98.38 109 TRP A C 1
ATOM 859 O O . TRP A 1 109 ? -0.299 -7.307 -4.189 1.00 98.38 109 TRP A O 1
ATOM 869 N N . THR A 1 110 ? 0.103 -5.542 -5.503 1.00 98.50 110 THR A N 1
ATOM 870 C CA . THR A 1 110 ? -0.768 -6.045 -6.579 1.00 98.50 110 THR A CA 1
ATOM 871 C C . THR A 1 110 ? -0.229 -7.329 -7.203 1.00 98.50 110 THR A C 1
ATOM 873 O O . THR A 1 110 ? -1.014 -8.234 -7.483 1.00 98.50 110 THR A O 1
ATOM 876 N N . CYS A 1 111 ? 1.089 -7.465 -7.356 1.00 98.31 111 CYS A N 1
ATOM 877 C CA . CYS A 1 111 ? 1.702 -8.710 -7.812 1.00 98.31 111 CYS A CA 1
ATOM 878 C C . CYS A 1 111 ? 1.535 -9.843 -6.789 1.00 98.31 111 CYS A C 1
ATOM 880 O O . CYS A 1 111 ? 1.183 -10.953 -7.187 1.00 98.31 111 CYS A O 1
ATOM 882 N N . ALA A 1 112 ? 1.730 -9.579 -5.490 1.00 97.00 112 ALA A N 1
ATOM 883 C CA . ALA A 1 112 ? 1.507 -10.573 -4.433 1.00 97.00 112 ALA A CA 1
ATOM 884 C C . ALA A 1 112 ? 0.047 -11.051 -4.381 1.00 97.00 112 ALA A C 1
ATOM 886 O O . ALA A 1 112 ? -0.218 -12.221 -4.129 1.00 97.00 112 ALA A O 1
ATOM 887 N N . LEU A 1 113 ? -0.897 -10.161 -4.693 1.00 97.56 113 LEU A N 1
ATOM 888 C CA . LEU A 1 113 ? -2.318 -10.480 -4.821 1.00 97.56 113 LEU A CA 1
ATOM 889 C C . LEU A 1 113 ? -2.683 -11.055 -6.199 1.00 97.56 113 LEU A C 1
ATOM 891 O O . LEU A 1 113 ? -3.865 -11.144 -6.519 1.00 97.56 113 LEU A O 1
ATOM 895 N N . GLU A 1 114 ? -1.720 -11.462 -7.026 1.00 97.50 114 GLU A N 1
ATOM 896 C CA . GLU A 1 114 ? -1.946 -12.087 -8.337 1.00 97.50 114 GLU A CA 1
ATOM 897 C C . GLU A 1 114 ? -2.775 -11.217 -9.303 1.00 97.50 114 GLU A C 1
ATOM 899 O O . GLU A 1 114 ? -3.601 -11.717 -10.074 1.00 97.50 114 GLU A O 1
ATOM 904 N N . TYR A 1 115 ? -2.602 -9.893 -9.262 1.00 98.62 115 TYR A N 1
ATOM 905 C CA . TYR A 1 115 ? -3.193 -9.018 -10.270 1.00 98.62 115 TYR A CA 1
ATOM 906 C C . TYR A 1 115 ? -2.532 -9.277 -11.629 1.00 98.62 115 TYR A C 1
ATOM 908 O O . TYR A 1 115 ? -1.319 -9.117 -11.783 1.00 98.62 115 TYR A O 1
ATOM 916 N N . SER A 1 116 ? -3.330 -9.679 -12.621 1.00 98.38 116 SER A N 1
ATOM 917 C CA . SER A 1 116 ? -2.824 -10.238 -13.879 1.00 98.38 116 SER A CA 1
ATOM 918 C C . SER A 1 116 ? -1.877 -9.306 -14.629 1.00 98.38 116 SER A C 1
ATOM 920 O O . SER A 1 116 ? -0.863 -9.768 -15.142 1.00 98.38 116 SER A O 1
ATOM 922 N N . ASP A 1 117 ? -2.179 -8.007 -14.683 1.00 98.50 117 ASP A N 1
ATOM 923 C CA . ASP A 1 117 ? -1.331 -7.032 -15.378 1.00 98.50 117 ASP A CA 1
ATOM 924 C C . ASP A 1 117 ? 0.049 -6.916 -14.710 1.00 98.50 117 ASP A C 1
ATOM 926 O O . ASP A 1 117 ? 1.072 -7.003 -15.390 1.00 98.50 117 ASP A O 1
ATOM 930 N N . CYS A 1 118 ? 0.087 -6.854 -13.372 1.00 98.50 118 CYS A N 1
ATOM 931 C CA . CYS A 1 118 ? 1.334 -6.830 -12.607 1.00 98.50 118 CYS A CA 1
ATOM 932 C C . CYS A 1 118 ? 2.161 -8.104 -12.831 1.00 98.50 118 CYS A C 1
ATOM 934 O O . CYS A 1 118 ? 3.355 -8.029 -13.131 1.00 98.50 118 CYS A O 1
ATOM 936 N N . VAL A 1 119 ? 1.530 -9.280 -12.737 1.00 98.56 119 VAL A N 1
ATOM 937 C CA . VAL A 1 119 ? 2.207 -10.576 -12.917 1.00 98.56 119 VAL A CA 1
ATOM 938 C C . VAL A 1 119 ? 2.768 -10.720 -14.332 1.00 98.56 119 VAL A C 1
ATOM 940 O O . VAL A 1 119 ? 3.936 -11.074 -14.496 1.00 98.56 119 VAL A O 1
ATOM 943 N N . VAL A 1 120 ? 1.972 -10.416 -15.362 1.00 98.50 120 VAL A N 1
ATOM 944 C CA . VAL A 1 120 ? 2.397 -10.530 -16.766 1.00 98.50 120 VAL A CA 1
ATOM 945 C C . VAL A 1 120 ? 3.565 -9.595 -17.064 1.00 98.50 120 VAL A C 1
ATOM 947 O O . VAL A 1 120 ? 4.543 -10.030 -17.679 1.00 98.50 120 VAL A O 1
ATOM 950 N N . LYS A 1 121 ? 3.504 -8.340 -16.603 1.00 97.69 121 LYS A N 1
ATOM 951 C CA . LYS A 1 121 ? 4.608 -7.386 -16.760 1.00 97.69 121 LYS A CA 1
ATOM 952 C C . LYS A 1 121 ? 5.861 -7.859 -16.034 1.00 97.69 121 LYS A C 1
ATOM 954 O O . LYS A 1 121 ? 6.917 -7.907 -16.648 1.00 97.69 121 LYS A O 1
ATOM 959 N N . SER A 1 122 ? 5.736 -8.335 -14.796 1.00 96.56 122 SER A N 1
ATOM 960 C CA . SER A 1 122 ? 6.876 -8.819 -14.004 1.00 96.56 122 SER A CA 1
ATOM 961 C C . SER A 1 122 ? 7.576 -10.019 -14.645 1.00 96.56 122 SER A C 1
ATOM 963 O O . SER A 1 122 ? 8.801 -10.042 -14.755 1.00 96.56 122 SER A O 1
ATOM 965 N N . VAL A 1 123 ? 6.808 -11.004 -15.125 1.00 97.00 123 VAL A N 1
ATOM 966 C CA . VA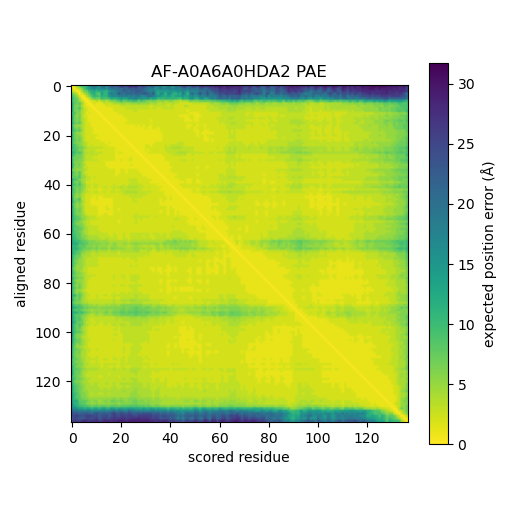L A 1 123 ? 7.349 -12.168 -15.845 1.00 97.00 123 VAL A CA 1
ATOM 967 C C . VAL A 1 123 ? 8.018 -11.740 -17.154 1.00 97.00 123 VAL A C 1
ATOM 969 O O . VAL A 1 123 ? 9.092 -12.242 -17.485 1.00 97.00 123 VAL A O 1
ATOM 972 N N . SER A 1 124 ? 7.419 -10.793 -17.879 1.00 95.56 124 SER A N 1
ATOM 973 C CA . SER A 1 124 ? 7.975 -10.271 -19.133 1.00 95.56 124 SER A CA 1
ATOM 974 C C . SER A 1 124 ? 9.278 -9.503 -18.903 1.00 95.56 124 SER A C 1
ATOM 976 O O . SER A 1 124 ? 10.259 -9.746 -19.605 1.00 95.56 124 SER A O 1
ATOM 978 N N . SER A 1 125 ? 9.332 -8.633 -17.892 1.00 93.81 125 SER A N 1
ATOM 979 C CA . SER A 1 125 ? 10.541 -7.893 -17.513 1.00 93.81 125 SER A CA 1
ATOM 980 C C . SER A 1 125 ? 11.658 -8.838 -17.078 1.00 93.81 125 SER A C 1
ATOM 982 O O . SER A 1 125 ? 12.795 -8.691 -17.528 1.00 93.81 125 SER A O 1
ATOM 984 N N . TYR A 1 126 ? 11.338 -9.877 -16.300 1.00 93.81 126 TYR A N 1
ATOM 985 C CA . TYR A 1 126 ? 12.312 -10.905 -15.934 1.00 93.81 126 TYR A CA 1
ATOM 986 C C . TYR A 1 126 ? 12.841 -11.672 -17.156 1.00 93.81 126 TYR A C 1
ATOM 988 O O . TYR A 1 126 ? 14.050 -11.855 -17.294 1.00 93.81 126 TYR A O 1
ATOM 996 N N . ALA A 1 127 ? 11.966 -12.081 -18.080 1.00 94.69 127 ALA A N 1
ATOM 997 C CA . ALA A 1 127 ? 12.374 -12.761 -19.310 1.00 94.69 127 ALA A CA 1
ATOM 998 C C . ALA A 1 127 ? 13.270 -11.873 -20.195 1.00 94.69 127 ALA A C 1
ATOM 1000 O O . ALA A 1 127 ? 14.269 -12.346 -20.741 1.00 94.69 127 ALA A O 1
ATOM 1001 N N . ASN A 1 128 ? 12.954 -10.580 -20.292 1.00 92.50 128 ASN A N 1
ATOM 1002 C CA . ASN A 1 128 ? 13.760 -9.606 -21.026 1.00 92.50 128 ASN A CA 1
ATOM 1003 C C . ASN A 1 128 ? 15.151 -9.433 -20.407 1.00 92.50 128 ASN A C 1
ATOM 1005 O O . ASN A 1 128 ? 16.143 -9.435 -21.140 1.00 92.50 128 ASN A O 1
ATOM 1009 N N . TRP A 1 129 ? 15.234 -9.343 -19.076 1.00 92.81 129 TRP A N 1
ATOM 1010 C CA . TRP A 1 129 ? 16.504 -9.293 -18.351 1.00 92.81 129 TRP A CA 1
ATOM 1011 C C . TRP A 1 129 ? 17.328 -10.571 -18.551 1.00 92.81 129 TRP A C 1
ATOM 1013 O O . TRP A 1 129 ? 18.519 -10.500 -18.838 1.00 92.81 129 TRP A O 1
ATOM 1023 N N . MET A 1 130 ? 16.696 -11.747 -18.490 1.00 93.69 130 MET A N 1
ATOM 1024 C CA . MET A 1 130 ? 17.368 -13.027 -18.746 1.00 93.69 130 MET A CA 1
ATOM 1025 C C . MET A 1 130 ? 17.966 -13.104 -20.158 1.00 93.69 130 MET A C 1
ATOM 1027 O O . MET A 1 130 ? 19.039 -13.677 -20.342 1.00 93.69 130 MET A O 1
ATOM 1031 N N . ALA A 1 131 ? 17.290 -12.523 -21.154 1.00 93.56 131 ALA A N 1
ATOM 1032 C CA . ALA A 1 131 ? 17.801 -12.437 -22.520 1.00 93.56 131 ALA A CA 1
ATOM 1033 C C . ALA A 1 131 ? 18.895 -11.364 -22.680 1.00 93.56 131 ALA A C 1
ATOM 1035 O O . ALA A 1 131 ? 19.784 -11.522 -23.515 1.00 93.56 131 ALA A O 1
ATOM 1036 N N . ASN A 1 132 ? 18.839 -10.283 -21.893 1.00 89.94 132 ASN A N 1
ATOM 1037 C CA . ASN A 1 132 ? 19.761 -9.146 -21.953 1.00 89.94 132 ASN A CA 1
ATOM 1038 C C . ASN A 1 132 ? 20.138 -8.656 -20.537 1.00 89.94 132 ASN A C 1
ATOM 1040 O O . ASN A 1 132 ? 19.574 -7.667 -20.060 1.00 89.94 132 ASN A O 1
ATOM 1044 N N . PRO A 1 133 ? 21.136 -9.279 -19.874 1.00 81.00 133 PRO A N 1
ATOM 1045 C CA . PRO A 1 133 ? 21.423 -9.049 -18.450 1.00 81.00 133 PRO A CA 1
ATOM 1046 C C . PRO A 1 133 ? 21.853 -7.624 -18.074 1.00 81.00 133 PRO A C 1
ATOM 1048 O O . PRO A 1 133 ? 21.964 -7.301 -16.894 1.00 81.00 133 PRO A O 1
ATOM 1051 N N . THR A 1 134 ? 22.129 -6.771 -19.062 1.00 77.62 134 THR A N 1
ATOM 1052 C CA . THR A 1 134 ? 22.580 -5.385 -18.884 1.00 77.62 134 THR A CA 1
ATOM 1053 C C . THR A 1 134 ? 21.442 -4.368 -18.802 1.00 77.62 134 THR A C 1
ATOM 1055 O O . THR A 1 134 ? 21.714 -3.196 -18.551 1.00 77.62 134 THR A O 1
ATOM 1058 N N . LYS A 1 135 ? 20.182 -4.780 -19.006 1.00 59.03 135 LYS A N 1
ATOM 1059 C CA . LYS A 1 135 ? 19.016 -3.892 -18.957 1.00 59.03 135 LYS A CA 1
ATOM 1060 C C . LYS A 1 135 ? 17.987 -4.437 -17.967 1.00 59.03 135 LYS A C 1
ATOM 1062 O O . LYS A 1 135 ? 17.289 -5.403 -18.258 1.00 59.03 135 LYS A O 1
ATOM 1067 N N . ILE A 1 136 ? 17.920 -3.815 -16.796 1.00 59.47 136 ILE A N 1
ATOM 1068 C CA . ILE A 1 136 ? 16.753 -3.887 -15.916 1.00 59.47 136 ILE A CA 1
ATOM 1069 C C . ILE A 1 136 ? 16.006 -2.582 -16.201 1.00 59.47 136 ILE A C 1
ATOM 1071 O O . ILE A 1 136 ? 16.580 -1.512 -16.001 1.00 59.47 136 ILE A O 1
ATOM 1075 N N . SER A 1 137 ? 14.837 -2.688 -16.837 1.00 56.59 137 SER A N 1
ATOM 1076 C CA . SER A 1 137 ? 13.876 -1.585 -16.970 1.00 56.59 137 SER A CA 1
ATOM 1077 C C . SER A 1 137 ? 13.176 -1.377 -15.641 1.00 56.59 137 SER A C 1
ATOM 1079 O O . SER A 1 137 ? 12.699 -2.418 -15.123 1.00 56.59 137 SER A O 1
#

InterPro domains:
  IPR024571 ERAP1-like C-terminal domain [PF11838] (4-134)
  IPR050344 Peptidase M1 family aminopeptidases [PTHR11533] (2-135)

Sequence (137 aa):
MDNSSVLSLVSRAQLADDSFDLARAGELDYDIPLQISSYLEAEKEFVPWSAALSNLAYLENMFTRTRGYVALRNYLLGILIPLYNDVGFEDNPDDTHSLQNKRVLAVAWTCALEYSDCVVKSVSSYANWMANPTKIS

pLDDT: mean 93.27, std 9.62, range [51.81, 98.62]

Organism: Hyalella azteca (NCBI:txid294128)

Nearest PDB structures (foldseek):
  4pj6-assembly1_A  TM=8.563E-01  e=5.621E-04  Homo sapiens
  8sw1-assembly1_A  TM=9.213E-01  e=1.865E-03  Homo sapiens
  8cgw-assembly2_B  TM=8.642E-01  e=9.739E-04  Homo sapiens
  7z28-assembly1_A  TM=8.069E-01  e=6.212E-04  Homo sapiens
  6t6r-assembly1_A  TM=8.084E-01  e=8.813E-04  Homo sapiens

Solvent-accessible surface area (backbone atoms only — not comparable to full-atom values): 7762 Å² total; per-residue (Å²): 116,97,68,69,83,80,51,52,67,67,56,51,17,47,55,44,35,52,40,42,53,35,25,73,73,68,79,36,66,64,67,56,37,54,56,56,56,58,45,50,54,76,58,84,59,42,64,35,52,53,34,36,49,63,52,47,48,55,53,50,65,72,25,69,90,43,90,60,25,65,60,53,52,52,54,51,48,64,37,38,49,57,49,28,68,73,56,43,89,70,81,58,91,88,52,55,70,57,55,52,53,40,24,53,52,28,51,56,51,40,35,73,69,63,34,62,70,51,43,54,50,52,55,50,53,51,53,51,21,75,78,38,82,89,48,84,119

Foldseek 3Di:
DPDPVVDDPVRLLCCLQVQLVCCVVVNHPPVVSLVSCVCLLVDDWQRSVVSNVVSLVVVQVVPVPPPCNVVSLVSQCVSLVSLCVVLDADDDPPDDPRSNSSNVSSLVSCVVSVPPVSVVVVVVQVVVCVVPVVDRD

Secondary structure (DSSP, 8-state):
---GGGS-HHHHHHHHHHHHHHHHHTSS-THHHHHHHGGGGG---HHHHHHHHHHHHHHHH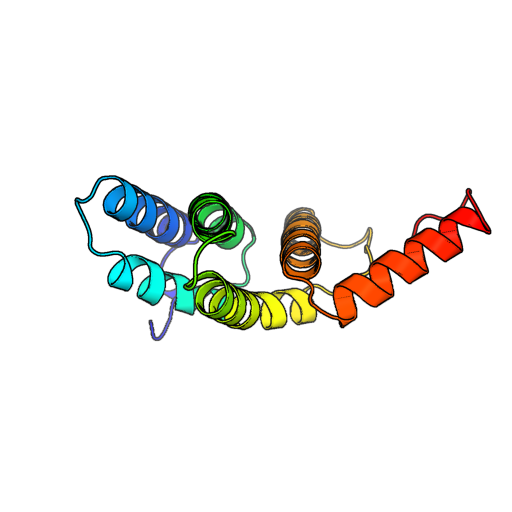HHTTSTTHHHHHHHHHHHHHHHHHHH-SS--TTS-HHHHHHHHHHHHHHHHTT-HHHHHHHHHHHHHHHH-TT---

Radius of gyration: 16.34 Å; Cα contacts (8 Å, |Δi|>4): 109; chains: 1; bounding box: 39×38×44 Å